Protein AF-I2Q8I8-F1 (afdb_monomer_lite)

Structure (mmCIF, N/CA/C/O backbone):
data_AF-I2Q8I8-F1
#
_entry.id   AF-I2Q8I8-F1
#
loop_
_atom_site.group_PDB
_atom_site.id
_atom_site.type_symbol
_atom_site.label_atom_id
_atom_site.label_alt_id
_atom_site.label_comp_id
_atom_site.label_asym_id
_atom_site.label_entity_id
_atom_site.label_seq_id
_atom_site.pdbx_PDB_ins_code
_atom_site.Cartn_x
_atom_site.Cartn_y
_atom_site.Cartn_z
_atom_site.occupancy
_atom_site.B_iso_or_equiv
_atom_site.auth_seq_id
_atom_site.auth_comp_id
_atom_site.auth_asym_id
_atom_site.auth_atom_id
_atom_site.pdbx_PDB_model_num
ATOM 1 N N . MET A 1 1 ? 2.561 25.415 8.098 1.00 43.59 1 MET A N 1
ATOM 2 C CA . MET A 1 1 ? 1.670 24.572 7.273 1.00 43.59 1 MET A CA 1
ATOM 3 C C . MET A 1 1 ? 2.533 23.764 6.309 1.00 43.59 1 MET A C 1
ATOM 5 O O . MET A 1 1 ? 2.996 24.293 5.311 1.00 43.59 1 MET A O 1
ATOM 9 N N . THR A 1 2 ? 2.886 22.528 6.641 1.00 43.94 2 THR A N 1
ATOM 10 C CA . THR A 1 2 ? 3.667 21.662 5.744 1.00 43.94 2 THR A CA 1
ATOM 11 C C . THR A 1 2 ? 2.704 21.027 4.742 1.00 43.94 2 THR A C 1
ATOM 13 O O . THR A 1 2 ? 1.815 20.275 5.128 1.00 43.94 2 THR A O 1
ATOM 16 N N . ARG A 1 3 ? 2.821 21.394 3.457 1.00 47.06 3 ARG A N 1
ATOM 17 C CA . ARG A 1 3 ? 2.050 20.773 2.369 1.00 47.06 3 ARG A CA 1
ATOM 18 C C . ARG A 1 3 ? 2.458 19.307 2.256 1.00 47.06 3 ARG A C 1
ATOM 20 O O . ARG A 1 3 ? 3.603 19.017 1.924 1.00 47.06 3 ARG A O 1
ATOM 27 N N . VAL A 1 4 ? 1.510 18.405 2.489 1.00 56.03 4 VAL A N 1
ATOM 28 C CA . VAL A 1 4 ? 1.608 17.008 2.063 1.00 56.03 4 VAL A CA 1
ATOM 29 C C . VAL A 1 4 ? 1.542 17.024 0.538 1.00 56.03 4 VAL A C 1
ATOM 31 O O . VAL A 1 4 ? 0.497 17.305 -0.044 1.00 56.03 4 VAL A O 1
ATOM 34 N N . GLY A 1 5 ? 2.690 16.838 -0.112 1.00 53.25 5 GLY A N 1
ATOM 35 C CA . GLY A 1 5 ? 2.763 16.720 -1.561 1.00 53.25 5 GLY A CA 1
ATOM 36 C C . GLY A 1 5 ? 2.068 15.437 -1.996 1.00 53.25 5 GLY A C 1
ATOM 37 O O . GLY A 1 5 ? 2.629 14.354 -1.854 1.00 53.25 5 GLY A O 1
ATOM 38 N N . SER A 1 6 ? 0.844 15.557 -2.508 1.00 54.75 6 SER A N 1
ATOM 39 C CA . SER A 1 6 ? 0.159 14.489 -3.231 1.00 54.75 6 SER A CA 1
ATOM 40 C C . SER A 1 6 ? 1.043 14.065 -4.406 1.00 54.75 6 SER A C 1
ATOM 42 O O . SER A 1 6 ? 1.191 14.807 -5.376 1.00 54.75 6 SER A O 1
ATOM 44 N N . LYS A 1 7 ? 1.693 12.901 -4.285 1.00 60.03 7 LYS A N 1
ATOM 45 C CA . LYS A 1 7 ? 2.558 12.329 -5.321 1.00 60.03 7 LYS A CA 1
ATOM 46 C C . LYS A 1 7 ? 1.684 11.953 -6.523 1.00 60.03 7 LYS A C 1
ATOM 48 O O . LYS A 1 7 ? 1.075 10.888 -6.548 1.00 60.03 7 LYS A O 1
ATOM 53 N N . VAL A 1 8 ? 1.576 12.858 -7.494 1.00 60.25 8 VAL A N 1
ATOM 54 C CA . VAL A 1 8 ? 0.969 12.585 -8.801 1.00 60.25 8 VAL A CA 1
ATOM 55 C C . VAL A 1 8 ? 1.745 11.425 -9.424 1.00 60.25 8 VAL A C 1
ATOM 57 O O . VAL A 1 8 ? 2.954 11.532 -9.621 1.00 60.25 8 VAL A O 1
ATOM 60 N N . ARG A 1 9 ? 1.079 10.294 -9.686 1.00 62.00 9 ARG A N 1
ATOM 61 C CA . ARG A 1 9 ? 1.691 9.170 -10.403 1.00 62.00 9 ARG A CA 1
ATOM 62 C C . ARG A 1 9 ? 1.828 9.555 -11.874 1.00 62.00 9 ARG A C 1
ATOM 64 O O . ARG A 1 9 ? 0.858 9.560 -12.620 1.00 62.00 9 ARG A O 1
ATOM 71 N N . ILE A 1 10 ? 3.045 9.935 -12.232 1.00 61.12 10 ILE A N 1
ATOM 72 C CA . ILE A 1 10 ? 3.501 10.258 -13.584 1.00 61.12 10 ILE A CA 1
ATOM 73 C C . ILE A 1 10 ? 3.832 8.948 -14.310 1.00 61.12 10 ILE A C 1
ATOM 75 O O . ILE A 1 10 ? 4.430 8.049 -13.713 1.00 61.12 10 ILE A O 1
ATOM 79 N N . GLU A 1 11 ? 3.440 8.826 -15.579 1.00 58.78 11 GLU A N 1
ATOM 80 C CA . GLU A 1 11 ? 3.820 7.692 -16.430 1.00 58.78 11 GLU A CA 1
ATOM 81 C C . GLU A 1 11 ? 5.347 7.494 -16.395 1.00 58.78 11 GLU A C 1
ATOM 83 O O . GLU A 1 11 ? 6.112 8.438 -16.592 1.00 58.78 11 GLU A O 1
ATOM 88 N N . GLY A 1 12 ? 5.794 6.272 -16.081 1.00 66.00 12 GLY A N 1
ATOM 89 C CA . GLY A 1 12 ? 7.213 5.959 -15.865 1.00 66.00 12 GLY A CA 1
ATOM 90 C C . GLY A 1 12 ? 7.688 6.015 -14.408 1.00 66.00 12 GLY A C 1
ATOM 91 O O . GLY A 1 12 ? 8.898 6.016 -14.177 1.00 66.00 12 GLY A O 1
ATOM 92 N N . TRP A 1 13 ? 6.773 6.044 -13.428 1.00 70.94 13 TRP A N 1
ATOM 93 C CA . TRP A 1 13 ? 7.127 5.949 -12.009 1.00 70.94 13 TRP A C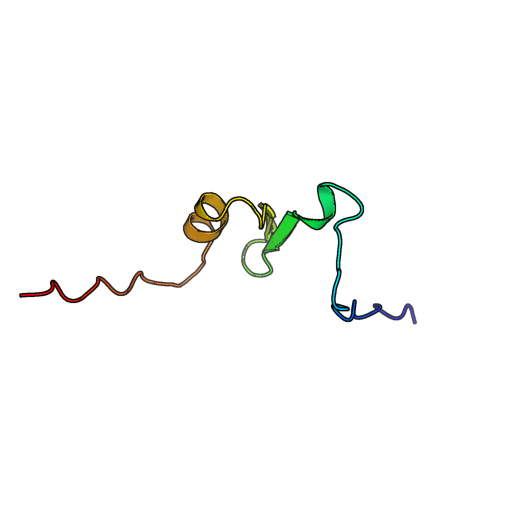A 1
ATOM 94 C C . TRP A 1 13 ? 7.994 4.712 -11.739 1.00 70.94 13 TRP A C 1
ATOM 96 O O . TRP A 1 13 ? 7.566 3.574 -11.939 1.00 70.94 13 TRP A O 1
ATOM 106 N N . LYS A 1 14 ? 9.226 4.962 -11.288 1.00 73.50 14 LYS A N 1
ATOM 107 C CA . LYS A 1 14 ? 10.140 3.949 -10.774 1.00 73.50 14 LYS A CA 1
ATOM 108 C C . LYS A 1 14 ? 10.343 4.199 -9.282 1.00 73.50 14 LYS A C 1
ATOM 110 O O . LYS A 1 14 ? 10.617 5.344 -8.918 1.00 73.50 14 LYS A O 1
ATOM 115 N N . PRO A 1 15 ? 10.238 3.160 -8.444 1.00 73.69 15 PRO A N 1
ATOM 116 C CA . PRO A 1 15 ? 10.566 3.265 -7.030 1.00 73.69 15 PRO A CA 1
ATOM 117 C C . PRO A 1 15 ? 12.039 3.661 -6.895 1.00 73.69 15 PRO A C 1
ATOM 119 O O . PRO A 1 15 ? 12.908 3.093 -7.561 1.00 73.69 15 PRO A O 1
ATOM 122 N N . LEU A 1 16 ? 12.323 4.657 -6.058 1.00 80.12 16 LEU A N 1
ATOM 123 C CA . LEU A 1 16 ? 13.703 5.069 -5.771 1.00 80.12 16 LEU A CA 1
ATOM 124 C C . LEU A 1 16 ? 14.400 4.097 -4.807 1.00 80.12 16 LEU A C 1
ATOM 126 O O . LEU A 1 16 ? 15.627 4.031 -4.776 1.00 80.12 16 LEU A O 1
ATOM 130 N N . SER A 1 17 ? 13.617 3.357 -4.025 1.00 81.81 17 SER A N 1
ATOM 131 C CA . SER A 1 17 ? 14.082 2.495 -2.944 1.00 81.81 17 SER A CA 1
ATOM 132 C C . SER A 1 17 ? 13.034 1.433 -2.603 1.00 81.81 17 SER A C 1
ATOM 134 O O . SER A 1 17 ? 11.853 1.574 -2.929 1.00 81.81 17 SER A O 1
ATOM 136 N N . GLU A 1 18 ? 13.469 0.363 -1.931 1.00 81.88 18 GLU A N 1
ATOM 137 C CA . GLU A 1 18 ? 12.595 -0.759 -1.558 1.00 81.88 18 GLU A CA 1
ATOM 138 C C . GLU A 1 18 ? 11.437 -0.324 -0.653 1.00 81.88 18 GLU A C 1
ATOM 140 O O . GLU A 1 18 ? 10.325 -0.824 -0.760 1.00 81.88 18 GLU A O 1
ATOM 145 N N . GLU A 1 19 ? 11.670 0.688 0.176 1.00 83.38 19 GLU A N 1
ATOM 146 C CA . GLU A 1 19 ? 10.692 1.305 1.071 1.00 83.38 19 GLU A CA 1
ATOM 147 C C . GLU A 1 19 ? 9.470 1.921 0.363 1.00 83.38 19 GLU A C 1
ATOM 149 O O . GLU A 1 19 ? 8.414 1.993 0.988 1.00 83.38 19 GLU A O 1
ATOM 154 N N . GLU A 1 20 ? 9.556 2.298 -0.922 1.00 82.75 20 GLU A N 1
ATOM 155 C CA . GLU A 1 20 ? 8.393 2.786 -1.689 1.00 82.75 20 GLU A CA 1
ATOM 156 C C . GLU A 1 20 ? 7.448 1.663 -2.152 1.00 82.75 20 GLU A C 1
ATOM 158 O O . GLU A 1 20 ? 6.353 1.949 -2.642 1.00 82.75 20 GLU A O 1
ATOM 163 N N . HIS A 1 21 ? 7.845 0.398 -1.983 1.00 84.56 21 HIS A N 1
ATOM 164 C CA . HIS A 1 21 ? 6.965 -0.753 -2.185 1.00 84.56 21 HIS A CA 1
ATOM 165 C C . HIS A 1 21 ? 6.125 -1.087 -0.958 1.00 84.56 21 HIS A C 1
ATOM 167 O O . HIS A 1 21 ? 5.071 -1.700 -1.097 1.00 84.56 21 HIS A O 1
ATOM 173 N N . PHE A 1 22 ? 6.546 -0.654 0.228 1.00 88.81 22 PHE A N 1
ATOM 174 C CA . PHE A 1 22 ? 5.785 -0.885 1.444 1.00 88.81 22 PHE A CA 1
ATOM 175 C C . PHE A 1 22 ? 4.712 0.185 1.607 1.00 88.81 22 PHE A C 1
ATOM 177 O O . PHE A 1 22 ? 5.005 1.384 1.578 1.00 88.81 22 PHE A O 1
ATOM 184 N N . MET A 1 23 ? 3.478 -0.238 1.860 1.00 86.00 23 MET A N 1
ATOM 185 C CA . MET A 1 23 ? 2.401 0.661 2.2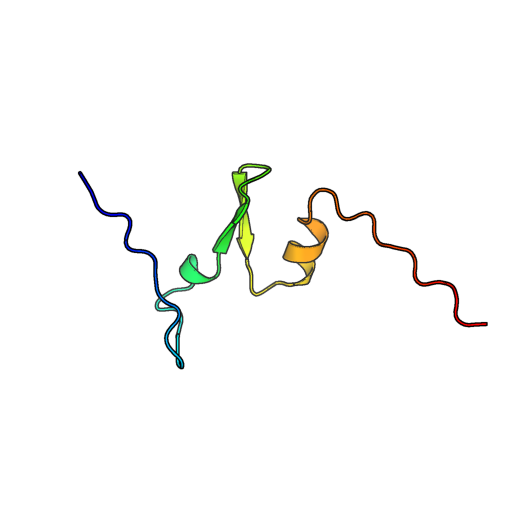61 1.00 86.00 23 MET A CA 1
ATOM 186 C C . MET A 1 23 ? 1.947 0.353 3.684 1.00 86.00 23 MET A C 1
ATOM 188 O O . MET A 1 23 ? 1.987 -0.786 4.137 1.00 86.00 23 MET A O 1
ATOM 192 N N . THR A 1 24 ? 1.543 1.393 4.411 1.00 89.00 24 THR A N 1
ATOM 193 C CA . THR A 1 24 ? 0.923 1.236 5.728 1.00 89.00 24 THR A CA 1
ATOM 194 C C . THR A 1 24 ? -0.576 1.101 5.547 1.00 89.00 24 THR A C 1
ATOM 196 O O . THR A 1 24 ? -1.212 1.968 4.943 1.00 89.00 24 THR A O 1
ATOM 199 N N . CYS A 1 25 ? -1.141 0.035 6.093 1.00 88.19 25 CYS A N 1
ATOM 200 C CA . CYS A 1 25 ? -2.570 -0.174 6.113 1.00 88.19 25 CYS A CA 1
ATOM 201 C C . CYS A 1 25 ? -3.251 0.871 7.002 1.00 88.19 25 CYS A C 1
ATOM 203 O O . CYS A 1 25 ? -2.939 0.959 8.191 1.00 88.19 25 CYS A O 1
ATOM 205 N N . PRO A 1 26 ? -4.210 1.650 6.479 1.00 84.44 26 PRO A N 1
ATOM 206 C CA . PRO A 1 26 ? -4.947 2.615 7.290 1.00 84.44 26 PRO A CA 1
ATOM 207 C C . PRO A 1 26 ? -5.902 1.949 8.295 1.00 84.44 26 PRO A C 1
ATOM 209 O O . PRO A 1 26 ? -6.369 2.622 9.209 1.00 84.44 26 PRO A O 1
ATOM 212 N N . THR A 1 27 ? -6.201 0.656 8.130 1.00 85.81 27 THR A N 1
ATOM 213 C CA . THR A 1 27 ? -7.168 -0.077 8.959 1.00 85.81 27 THR A CA 1
ATOM 214 C C . THR A 1 27 ? -6.533 -0.647 10.227 1.00 85.81 27 THR A C 1
ATOM 216 O O . THR A 1 27 ? -7.074 -0.465 11.313 1.00 85.81 27 THR A O 1
ATOM 219 N N . CYS A 1 28 ? -5.386 -1.320 10.111 1.00 89.38 28 CYS A N 1
ATOM 220 C CA . CYS A 1 28 ? -4.704 -1.967 11.240 1.00 89.38 28 CYS A CA 1
ATOM 221 C C . CYS A 1 28 ? -3.371 -1.300 11.618 1.00 89.38 28 CYS A C 1
ATO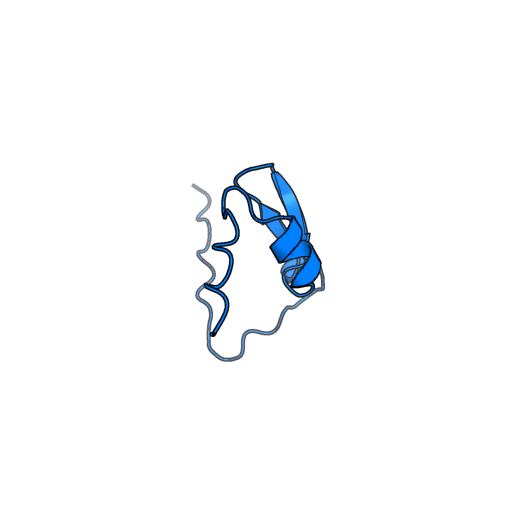M 223 O O . CYS A 1 28 ? -2.841 -1.560 12.695 1.00 89.38 28 CYS A O 1
ATOM 225 N N . GLY A 1 29 ? -2.832 -0.427 10.761 1.00 87.69 29 GLY A N 1
ATOM 226 C CA . GLY A 1 29 ? -1.547 0.240 10.977 1.00 87.69 29 GLY A CA 1
ATOM 227 C C . GLY A 1 29 ? -0.316 -0.597 10.619 1.00 87.69 29 GLY A C 1
ATOM 228 O O . GLY A 1 29 ? 0.802 -0.108 10.783 1.00 87.69 29 GLY A O 1
ATOM 229 N N . GLU A 1 30 ? -0.485 -1.824 10.122 1.00 88.62 30 GLU A N 1
ATOM 230 C CA . GLU A 1 30 ? 0.631 -2.685 9.722 1.00 88.62 30 GLU A CA 1
ATOM 231 C C . GLU A 1 30 ? 1.236 -2.243 8.382 1.00 88.62 30 GLU A C 1
ATOM 233 O O . GLU A 1 30 ? 0.566 -1.627 7.548 1.00 88.62 30 GLU A O 1
ATOM 238 N N . ARG A 1 31 ? 2.527 -2.520 8.181 1.00 89.69 31 ARG A N 1
ATOM 239 C CA . ARG A 1 31 ? 3.208 -2.290 6.900 1.00 89.69 31 ARG A CA 1
ATOM 240 C C . ARG A 1 31 ? 3.261 -3.597 6.130 1.00 89.69 31 ARG A C 1
ATOM 242 O O . ARG A 1 31 ? 3.745 -4.575 6.681 1.00 89.69 31 ARG A O 1
ATOM 249 N N . PHE A 1 32 ? 2.845 -3.557 4.872 1.00 88.25 32 PHE A N 1
ATOM 250 C CA . PHE A 1 32 ? 2.888 -4.698 3.963 1.00 88.25 32 PHE A CA 1
ATOM 251 C C . PHE A 1 32 ? 3.524 -4.311 2.622 1.00 88.25 32 PHE A C 1
ATOM 253 O O . PHE A 1 32 ? 3.487 -3.137 2.225 1.00 88.25 32 PHE A O 1
ATOM 260 N N . ASP A 1 33 ? 4.144 -5.271 1.940 1.00 88.19 33 ASP A N 1
ATOM 261 C CA . ASP A 1 33 ? 4.771 -5.075 0.629 1.00 88.19 33 ASP A CA 1
ATOM 262 C C . ASP A 1 33 ? 3.724 -5.180 -0.493 1.00 88.19 33 ASP A C 1
ATOM 264 O O . ASP A 1 33 ? 3.119 -6.222 -0.731 1.00 88.19 33 ASP A O 1
ATOM 268 N N . CYS A 1 34 ? 3.530 -4.095 -1.249 1.00 85.31 34 CYS A N 1
ATOM 269 C CA . CYS A 1 34 ? 2.582 -4.053 -2.368 1.00 85.31 34 CYS A CA 1
ATOM 270 C C . CYS A 1 34 ? 2.969 -4.965 -3.544 1.00 85.31 34 CYS A C 1
ATOM 272 O O . CYS A 1 34 ? 2.167 -5.144 -4.461 1.00 85.31 34 CYS A O 1
ATOM 274 N N . ARG A 1 35 ? 4.214 -5.455 -3.596 1.00 86.56 35 ARG A N 1
ATOM 275 C CA . ARG A 1 35 ? 4.691 -6.376 -4.638 1.00 86.56 35 ARG A CA 1
ATOM 276 C C . ARG A 1 35 ? 4.271 -7.809 -4.350 1.00 86.56 35 ARG A C 1
ATOM 278 O O . ARG A 1 35 ? 4.047 -8.570 -5.290 1.00 86.56 35 ARG A O 1
ATOM 285 N N . GLU A 1 36 ? 4.176 -8.170 -3.075 1.00 86.94 36 GLU A N 1
ATOM 286 C CA . GLU A 1 36 ? 3.803 -9.511 -2.645 1.00 86.94 36 GLU A CA 1
ATOM 287 C C . GLU A 1 36 ? 2.283 -9.603 -2.566 1.00 86.94 36 GLU A C 1
ATOM 289 O O . GLU A 1 36 ? 1.677 -9.461 -1.511 1.00 86.94 36 GLU A O 1
ATOM 294 N N . LEU A 1 37 ? 1.648 -9.845 -3.718 1.00 84.38 37 LEU A N 1
ATOM 295 C CA . LEU A 1 37 ? 0.186 -9.923 -3.806 1.00 84.38 37 LEU A CA 1
ATOM 296 C C . LEU A 1 37 ? -0.415 -10.931 -2.814 1.00 84.38 37 LEU A C 1
ATOM 298 O O . LEU A 1 37 ? -1.516 -10.695 -2.338 1.00 84.38 37 LEU A O 1
ATOM 302 N N . GLY A 1 38 ? 0.297 -12.015 -2.477 1.00 85.94 38 GLY A N 1
ATOM 303 C CA . GLY A 1 38 ? -0.127 -12.962 -1.439 1.00 85.94 38 GLY A CA 1
ATOM 304 C C . GLY A 1 38 ? -0.289 -12.298 -0.071 1.00 85.94 38 GLY A C 1
ATOM 305 O O . GLY A 1 38 ? -1.365 -12.376 0.512 1.00 85.94 38 GLY A O 1
ATOM 306 N N . GLU A 1 39 ? 0.728 -11.555 0.373 1.00 84.25 39 GLU A N 1
ATOM 307 C CA . GLU A 1 39 ? 0.681 -10.779 1.616 1.00 84.25 39 GLU A CA 1
ATOM 308 C C . GLU A 1 39 ? -0.427 -9.720 1.557 1.00 84.25 39 GLU A C 1
ATOM 310 O O . GLU A 1 39 ? -1.188 -9.569 2.507 1.00 84.25 39 GLU A O 1
ATOM 315 N N . VAL A 1 40 ? -0.599 -9.048 0.411 1.00 86.06 40 VAL A N 1
ATOM 316 C CA . VAL A 1 40 ? -1.703 -8.095 0.204 1.00 86.06 40 VAL A CA 1
ATOM 317 C C . VAL A 1 40 ? -3.062 -8.774 0.382 1.00 86.06 40 VAL A C 1
ATOM 319 O O . VAL A 1 40 ? -3.927 -8.209 1.045 1.00 86.06 40 VAL A O 1
ATOM 322 N N . PHE A 1 41 ? -3.262 -9.965 -0.192 1.00 84.00 41 PHE A N 1
ATOM 323 C CA . PHE A 1 41 ? -4.526 -10.695 -0.093 1.00 84.00 41 PHE A CA 1
ATOM 324 C C . PHE A 1 41 ? -4.822 -11.155 1.333 1.00 84.00 41 PHE A C 1
ATOM 326 O O . PHE A 1 41 ? -5.947 -10.98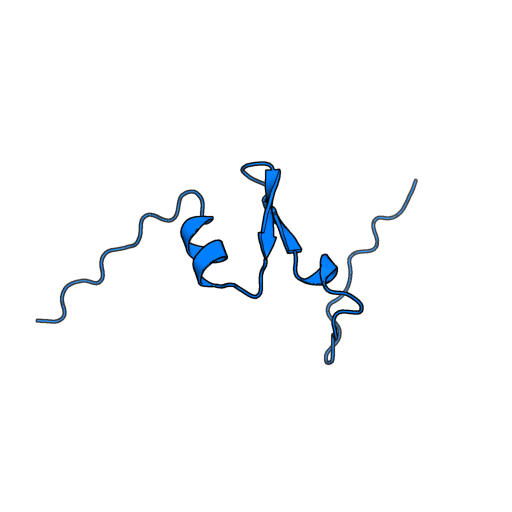4 1.798 1.00 84.00 41 PHE A O 1
ATOM 333 N N . GLU A 1 42 ? -3.824 -11.681 2.042 1.00 84.88 42 GLU A N 1
ATOM 334 C CA . GLU A 1 42 ? -3.960 -12.060 3.455 1.00 84.88 42 GLU A CA 1
ATOM 335 C C . GLU A 1 42 ? -4.213 -10.842 4.356 1.00 84.88 42 GLU A C 1
ATOM 337 O O . GLU A 1 42 ? -4.877 -10.945 5.387 1.00 84.88 42 GLU A O 1
ATOM 342 N N . HIS A 1 43 ? -3.729 -9.671 3.942 1.00 86.38 43 HIS A N 1
ATOM 343 C CA . HIS A 1 43 ? -3.882 -8.412 4.657 1.00 86.38 43 HIS A CA 1
ATOM 344 C C . HIS A 1 43 ? -5.204 -7.667 4.369 1.00 86.38 43 HIS A C 1
ATOM 346 O O . HIS A 1 43 ? -5.502 -6.643 4.992 1.00 86.38 43 HIS A O 1
ATOM 352 N N . LEU A 1 44 ? -6.030 -8.131 3.426 1.00 83.69 44 LEU A N 1
ATOM 353 C CA . LEU A 1 44 ? -7.296 -7.469 3.100 1.00 83.69 44 LEU A CA 1
ATOM 354 C C . LEU A 1 44 ? -8.289 -7.564 4.264 1.00 83.69 44 LEU A C 1
ATOM 356 O O . LEU A 1 44 ? -8.796 -8.627 4.613 1.00 83.69 44 LEU A O 1
ATOM 360 N N . HIS A 1 45 ? -8.636 -6.413 4.837 1.00 80.81 45 HIS A N 1
ATOM 361 C CA . HIS A 1 45 ? -9.655 -6.327 5.876 1.00 80.81 45 HIS A CA 1
ATOM 362 C C . HIS A 1 45 ? -11.052 -6.179 5.263 1.00 80.81 45 HIS A C 1
ATOM 364 O O . HIS A 1 45 ? -11.336 -5.186 4.596 1.00 80.81 45 HIS A O 1
ATOM 370 N N . GLY A 1 46 ? -11.947 -7.126 5.554 1.00 66.25 46 GLY A N 1
ATOM 371 C CA . GLY A 1 46 ? -13.377 -6.999 5.251 1.00 66.25 46 GLY A CA 1
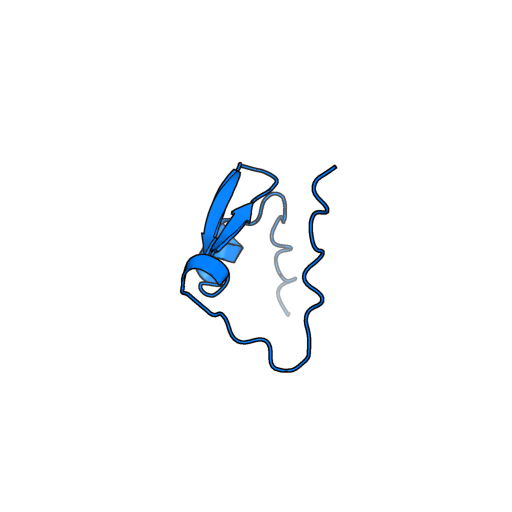ATOM 372 C C . GLY A 1 46 ? -13.782 -7.330 3.814 1.00 66.25 46 GLY A C 1
ATOM 373 O O . GLY A 1 46 ? -14.912 -7.035 3.437 1.00 66.25 46 GLY A O 1
ATOM 374 N N . ILE A 1 47 ? -12.894 -7.942 3.027 1.00 64.25 47 ILE A N 1
ATOM 375 C CA . ILE A 1 47 ? -13.298 -8.640 1.806 1.00 64.25 47 ILE A CA 1
ATOM 376 C C . ILE A 1 47 ? -13.577 -10.080 2.216 1.00 64.25 47 ILE A C 1
ATOM 378 O O . ILE A 1 47 ? -12.656 -10.871 2.402 1.00 64.25 47 ILE A O 1
ATOM 382 N N . GLU A 1 48 ? -14.850 -10.403 2.420 1.00 62.47 48 GLU A N 1
ATOM 383 C CA . GLU A 1 48 ? -15.269 -11.800 2.368 1.00 62.47 48 GLU A CA 1
ATOM 384 C C . GLU A 1 48 ? -14.997 -12.255 0.929 1.00 62.47 48 GLU A C 1
ATOM 386 O O . GLU A 1 48 ? -15.479 -11.588 0.007 1.00 62.47 48 GLU A O 1
ATOM 391 N N . PRO A 1 49 ? -14.170 -13.291 0.693 1.00 60.00 49 PRO A N 1
ATOM 392 C CA . PRO A 1 49 ? -14.018 -13.815 -0.649 1.00 60.00 49 PRO A CA 1
ATOM 393 C C . PRO A 1 49 ? -15.405 -14.283 -1.069 1.00 60.00 49 PRO A C 1
ATOM 395 O O . PRO A 1 49 ? -15.948 -15.225 -0.500 1.00 60.00 49 PRO A O 1
ATOM 398 N N . GLU A 1 50 ? -16.009 -13.569 -2.010 1.00 60.94 50 GLU A N 1
ATOM 399 C CA . GLU A 1 50 ? -17.164 -14.061 -2.736 1.00 60.94 50 GLU A CA 1
ATOM 400 C C . GLU A 1 50 ? -16.732 -15.390 -3.364 1.00 60.94 50 GLU A C 1
ATOM 402 O O . GLU A 1 50 ? -15.978 -15.411 -4.336 1.00 60.94 50 GLU A O 1
ATOM 407 N N . GLU A 1 51 ? -17.103 -16.503 -2.715 1.00 61.16 51 GLU A N 1
ATOM 408 C CA . GLU A 1 51 ? -16.909 -17.849 -3.242 1.00 61.16 51 GLU A CA 1
ATOM 409 C C . GLU A 1 51 ? -17.440 -17.828 -4.676 1.00 61.16 51 GLU A C 1
ATOM 411 O O . GLU A 1 51 ? -18.610 -17.505 -4.905 1.00 61.16 51 GLU A O 1
ATOM 416 N N . GLU A 1 52 ? -16.558 -18.082 -5.650 1.00 59.78 52 GLU A N 1
ATOM 417 C CA . GLU A 1 52 ? -16.967 -18.198 -7.045 1.00 59.78 52 GLU A CA 1
ATOM 418 C C . GLU A 1 52 ? -18.167 -19.152 -7.092 1.00 59.78 52 GLU A C 1
ATOM 420 O O . GLU A 1 52 ? -18.055 -20.263 -6.565 1.00 59.78 52 GLU A O 1
ATOM 425 N N . PRO A 1 53 ? -19.313 -18.777 -7.696 1.00 60.22 53 PRO A N 1
ATOM 426 C CA . PRO A 1 53 ? -20.352 -19.755 -7.940 1.00 60.22 53 PRO A CA 1
ATOM 427 C C . PRO A 1 53 ? -19.726 -20.827 -8.825 1.00 60.22 53 PRO A C 1
ATOM 429 O O . PRO A 1 53 ? -19.335 -20.567 -9.965 1.00 60.22 53 PRO A O 1
ATOM 432 N N . GLU A 1 54 ? -19.570 -22.007 -8.237 1.00 61.09 54 GLU A N 1
ATOM 433 C CA . GLU A 1 54 ? -19.140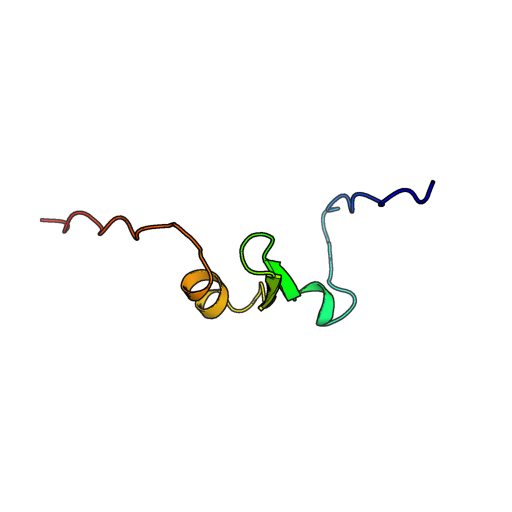 -23.246 -8.860 1.00 61.09 54 GLU A CA 1
ATOM 434 C C . GLU A 1 54 ? -19.711 -23.316 -10.278 1.00 61.09 54 GLU A C 1
ATOM 436 O O . GLU A 1 54 ? -20.924 -23.405 -10.488 1.00 61.09 54 GLU A O 1
ATOM 441 N N . ARG A 1 55 ? -18.823 -23.169 -11.271 1.00 62.31 55 ARG A N 1
ATOM 442 C CA . ARG A 1 55 ? -19.191 -23.276 -12.681 1.00 62.31 55 ARG A CA 1
ATOM 443 C C . ARG A 1 55 ? -19.664 -24.713 -12.909 1.00 62.31 55 ARG A C 1
ATOM 445 O O . ARG A 1 55 ? -18.832 -25.616 -12.978 1.00 62.31 55 ARG A O 1
ATOM 452 N N . GLN A 1 56 ? -20.986 -24.890 -12.949 1.00 52.34 56 GLN A N 1
ATOM 453 C CA . GLN A 1 56 ? -21.673 -26.125 -13.342 1.00 52.34 56 GLN A CA 1
ATOM 454 C C . GLN A 1 56 ? -21.405 -26.479 -14.805 1.00 52.34 56 GLN A C 1
ATOM 456 O O . GLN A 1 56 ? -21.296 -25.544 -15.634 1.00 52.34 56 GLN A O 1
#

Radius of gyration: 16.21 Å; chains: 1; bounding box: 36×51×28 Å

Secondary structure (DSSP, 8-state):
----------TT---SSGGGGEEE-TTT--EEETT-HHHHHHT-SS----------

pLDDT: mean 73.63, std 13.94, range [43.59, 89.69]

Sequence (56 aa):
MTRVGSKVRIEGWKPLSEEEHFMTCPTCGERFDCRELGEVFEHLHGIEPEEEPERQ

Foldseek 3Di:
DDDPPPPDDDPPDDDPDQVVQWDQDPPPRDIDGVVPVVRVVVPDDPPPPPPPPPDD